Protein AF-A0A4Y2UIT9-F1 (afdb_monomer_lite)

pLDDT: mean 76.25, std 23.8, range [28.09, 96.19]

Radius of gyration: 38.87 Å; chains: 1; bounding box: 70×64×139 Å

Sequence (177 aa):
MQITGNHQMARIVRHNDESVREGYVRNGGKEVKLFTSALKAFQCNNRIVMAQRKHLDDFLRGRIIGRLECGRTQLEVSEELGIAQSVISRLWQRFQDDGNVSRCYSTGRPRVTTPNEDRYLAVTAKRNRRNTVSDLSRQLSSATGTTVSRQTVYRRLGHIGLYARRPVRCVPLTATH

Secondary structure (DSSP, 8-state):
----------------------------S---------SSSS-----------PPPPHHHHHHHHHHHHTT--HHHHHHHHT--HHHHHHHHHHHHHHS--SPPPP--SPPSS-HHHHHHHHHHHHH-TT--HHHHHHHHHHHH-----HHHHHHHHHHTT----PPP-PPPPPTT-

Organism: Araneus ventricosus (NCBI:txid182803)

InterPro domains:
  IPR001387 Cro/C1-type, helix-turn-helix domain [cd00093] (67-91)
  IPR002492 Transposase, Tc1-like [PF01498] (118-177)
  IPR009057 Homedomain-like superfamily [SSF46689] (50-161)
  IPR036388 Winged helix-like DNA-binding domain superfamily [G3DSA:1.10.10.10] (49-102)

Structure (mmCIF, N/CA/C/O backbone):
data_AF-A0A4Y2UIT9-F1
#
_entry.id   AF-A0A4Y2UIT9-F1
#
loop_
_atom_site.group_PDB
_atom_site.id
_atom_site.type_symbol
_atom_site.label_atom_id
_atom_site.label_alt_id
_atom_site.label_comp_id
_atom_site.label_asym_id
_atom_site.label_entity_id
_atom_site.label_seq_id
_atom_site.pdbx_PDB_ins_code
_atom_site.Cartn_x
_atom_site.Cartn_y
_atom_site.Cartn_z
_atom_site.occupancy
_atom_site.B_iso_or_equiv
_atom_site.auth_seq_id
_atom_site.auth_comp_id
_atom_site.auth_asym_id
_atom_site.auth_atom_id
_atom_site.pdbx_PDB_model_num
ATOM 1 N N . MET A 1 1 ? -47.165 9.089 78.932 1.00 39.38 1 MET A N 1
ATOM 2 C CA . MET A 1 1 ? -46.677 8.235 80.037 1.00 39.38 1 MET A CA 1
ATOM 3 C C . MET A 1 1 ? -45.948 7.035 79.458 1.00 39.38 1 MET A C 1
ATOM 5 O O . MET A 1 1 ? -46.257 6.616 78.353 1.00 39.38 1 MET A O 1
ATOM 9 N N . GLN A 1 2 ? -44.920 6.599 80.174 1.00 34.16 2 GLN A N 1
ATOM 10 C CA . GLN A 1 2 ? -43.838 5.704 79.774 1.00 34.16 2 GLN A CA 1
ATOM 11 C C . GLN A 1 2 ? -44.131 4.212 80.053 1.00 34.16 2 GLN A C 1
ATOM 13 O O . GLN A 1 2 ? -44.719 3.915 81.083 1.00 34.16 2 GLN A O 1
ATOM 18 N N . ILE A 1 3 ? -43.628 3.350 79.145 1.00 40.09 3 ILE A N 1
ATOM 19 C CA . ILE A 1 3 ? -42.856 2.084 79.320 1.00 40.09 3 ILE A CA 1
ATOM 20 C C . ILE A 1 3 ? -43.550 0.918 80.078 1.00 40.09 3 ILE A C 1
ATOM 22 O O . ILE A 1 3 ? -44.035 1.078 81.188 1.00 40.09 3 ILE A O 1
ATOM 26 N N . THR A 1 4 ? -43.667 -0.291 79.507 1.00 44.22 4 THR A N 1
ATOM 27 C CA . THR A 1 4 ? -42.693 -1.426 79.499 1.00 44.22 4 THR A CA 1
ATOM 28 C C . THR A 1 4 ? -43.221 -2.484 78.491 1.00 44.22 4 THR A C 1
ATOM 30 O O . THR A 1 4 ? -44.428 -2.676 78.420 1.00 44.22 4 THR A O 1
ATOM 33 N N . GLY A 1 5 ? -42.483 -3.097 77.546 1.00 37.88 5 GLY A N 1
ATOM 34 C CA . GLY A 1 5 ? -41.256 -3.914 77.647 1.00 37.88 5 GLY A CA 1
ATOM 35 C C . GLY A 1 5 ? -41.597 -5.280 78.279 1.00 37.88 5 GLY A C 1
ATOM 36 O O . GLY A 1 5 ? -42.016 -5.276 79.421 1.00 37.88 5 GLY A O 1
ATOM 37 N N . ASN A 1 6 ? -41.468 -6.479 77.688 1.00 37.91 6 ASN A N 1
ATOM 38 C CA . ASN A 1 6 ? -40.480 -6.983 76.735 1.00 37.91 6 ASN A CA 1
ATOM 39 C C . ASN A 1 6 ? -40.846 -8.381 76.163 1.00 37.91 6 ASN A C 1
ATOM 41 O O . ASN A 1 6 ? -41.292 -9.250 76.899 1.00 37.91 6 ASN A O 1
ATOM 45 N N . HIS A 1 7 ? -40.502 -8.562 74.879 1.00 32.41 7 HIS A N 1
ATOM 46 C CA . HIS A 1 7 ? -39.797 -9.689 74.233 1.00 32.41 7 HIS A CA 1
ATOM 47 C C . HIS A 1 7 ? -40.287 -11.148 74.344 1.00 32.41 7 HIS A C 1
ATOM 49 O O . HIS A 1 7 ? -40.256 -11.741 75.413 1.00 32.41 7 HIS A O 1
ATOM 55 N N . GLN A 1 8 ? -40.410 -11.798 73.175 1.00 36.47 8 GLN A N 1
ATOM 56 C CA . GLN A 1 8 ? -39.486 -12.875 72.780 1.00 36.47 8 GLN A CA 1
ATOM 57 C C . GLN A 1 8 ? -39.344 -12.978 71.245 1.00 36.47 8 GLN A C 1
ATOM 59 O O . GLN A 1 8 ? -40.287 -12.755 70.492 1.00 36.47 8 GLN A O 1
ATOM 64 N N . MET A 1 9 ? -38.110 -13.242 70.808 1.00 35.62 9 MET A N 1
ATOM 65 C CA . MET A 1 9 ? -37.605 -13.219 69.430 1.00 35.62 9 MET A CA 1
ATOM 66 C C . MET A 1 9 ? -37.735 -14.597 68.769 1.00 35.62 9 MET A C 1
ATOM 68 O O . MET A 1 9 ? -37.267 -15.579 69.342 1.00 35.62 9 MET A O 1
ATOM 72 N N . ALA A 1 10 ? -38.244 -14.666 67.535 1.00 35.00 10 ALA A N 1
ATOM 73 C CA . ALA A 1 10 ? -38.137 -15.857 66.689 1.00 35.00 10 ALA A CA 1
ATOM 74 C C . ALA A 1 10 ? -37.330 -15.544 65.417 1.00 35.00 10 ALA A C 1
ATOM 76 O O . ALA A 1 10 ? -37.716 -14.728 64.583 1.00 35.00 10 ALA A O 1
ATOM 77 N N . ARG A 1 11 ? -36.176 -16.206 65.310 1.00 39.62 11 ARG A N 1
ATOM 78 C CA . ARG A 1 11 ? -35.203 -16.190 64.213 1.00 39.62 11 ARG A CA 1
ATOM 79 C C . ARG A 1 11 ? -35.340 -17.510 63.455 1.00 39.62 11 ARG A C 1
ATOM 81 O O . ARG A 1 11 ? -35.087 -18.544 64.059 1.00 39.62 11 ARG A O 1
ATOM 88 N N . ILE A 1 12 ? -35.681 -17.492 62.166 1.00 38.00 12 ILE A N 1
ATOM 89 C CA . ILE A 1 12 ? -35.618 -18.666 61.266 1.00 38.00 12 ILE A CA 1
ATOM 90 C C . ILE A 1 12 ? -35.198 -18.126 59.886 1.00 38.00 12 ILE A C 1
ATOM 92 O O . ILE A 1 12 ? -35.952 -17.399 59.252 1.00 38.00 12 ILE A O 1
ATOM 96 N N . VAL A 1 13 ? -33.900 -18.082 59.564 1.00 39.91 13 VAL A N 1
ATOM 97 C CA . VAL A 1 13 ? -33.082 -19.137 58.920 1.00 39.91 13 VAL A CA 1
ATOM 98 C C . VAL A 1 13 ? -33.631 -19.540 57.547 1.00 39.91 13 VAL A C 1
ATOM 100 O O . VAL A 1 13 ? -34.709 -20.108 57.421 1.00 39.91 13 VAL A O 1
ATOM 103 N N . ARG A 1 14 ? -32.840 -19.227 56.512 1.00 38.28 14 ARG A N 1
ATOM 104 C CA . ARG A 1 14 ? -33.062 -19.647 55.129 1.00 38.28 14 ARG A CA 1
ATOM 105 C C . ARG A 1 14 ? -32.983 -21.168 55.038 1.00 38.28 14 ARG A C 1
ATOM 107 O O . ARG A 1 14 ? -31.938 -21.724 55.362 1.00 38.28 14 ARG A O 1
ATOM 114 N N . HIS A 1 15 ? -34.030 -21.784 54.509 1.00 34.78 15 HIS A N 1
ATOM 115 C CA . HIS A 1 15 ? -33.967 -23.129 53.954 1.00 34.78 15 HIS A CA 1
ATOM 116 C C . HIS A 1 15 ? -34.116 -23.031 52.434 1.00 34.78 15 HIS A C 1
ATOM 118 O O . HIS A 1 15 ? -35.169 -22.670 51.913 1.00 34.78 15 HIS A O 1
ATOM 124 N N . ASN A 1 16 ? -32.999 -23.267 51.742 1.00 38.91 16 ASN A N 1
ATOM 125 C CA . ASN A 1 16 ? -33.013 -23.881 50.420 1.00 38.91 16 ASN A CA 1
ATOM 126 C C . ASN A 1 16 ? -33.454 -25.323 50.639 1.00 38.91 16 ASN A C 1
ATOM 128 O O . ASN A 1 16 ? -32.809 -25.968 51.454 1.00 38.91 16 ASN A O 1
ATOM 132 N N . ASP A 1 17 ? -34.447 -25.817 49.906 1.00 33.34 17 ASP A N 1
ATOM 133 C CA . ASP A 1 17 ? -34.593 -27.256 49.704 1.00 33.34 17 ASP A CA 1
ATOM 134 C C . ASP A 1 17 ? -35.191 -27.556 48.328 1.00 33.34 17 ASP A C 1
ATOM 136 O O . ASP A 1 17 ? -36.058 -26.854 47.797 1.00 33.34 17 ASP A O 1
ATOM 140 N N . GLU A 1 18 ? -34.596 -28.580 47.734 1.00 40.44 18 GLU A N 1
ATOM 141 C CA . GLU A 1 18 ? -34.711 -29.043 46.366 1.00 40.44 18 GLU A C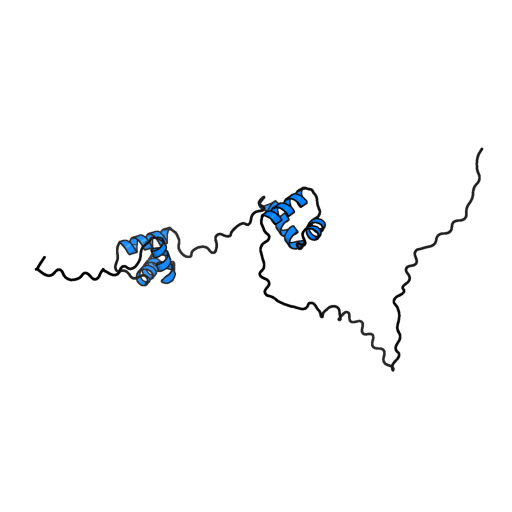A 1
ATOM 142 C C . GLU A 1 18 ? -36.081 -29.663 46.078 1.00 40.44 18 GLU A C 1
ATOM 144 O O . GLU A 1 18 ? -36.640 -30.408 46.876 1.00 40.44 18 GLU A O 1
ATOM 149 N N . SER A 1 19 ? -36.585 -29.457 44.863 1.00 35.44 19 SER A N 1
ATOM 150 C CA . SER A 1 19 ? -37.523 -30.403 44.248 1.00 35.44 19 SER A CA 1
ATOM 151 C C . SER A 1 19 ? -37.100 -30.683 42.808 1.00 35.44 19 SER A C 1
ATOM 153 O O . SER A 1 19 ? -37.797 -30.405 41.831 1.00 35.44 19 SER A O 1
ATOM 155 N N . VAL A 1 20 ? -35.899 -31.253 42.672 1.00 38.28 20 VAL A N 1
ATOM 156 C CA . VAL A 1 20 ? -35.544 -32.042 41.491 1.00 38.28 20 VAL A CA 1
ATOM 157 C C . VAL A 1 20 ? -36.356 -33.330 41.569 1.00 38.28 20 VAL A C 1
ATOM 159 O O . VAL A 1 20 ? -36.258 -34.104 42.513 1.00 38.28 20 VAL A O 1
ATOM 162 N N . ARG A 1 21 ? -37.216 -33.518 40.575 1.00 40.94 21 ARG A N 1
ATOM 163 C CA . ARG A 1 21 ? -38.091 -34.677 40.408 1.00 40.94 21 ARG A CA 1
ATOM 164 C C . ARG A 1 21 ? -37.234 -35.934 40.213 1.00 40.94 21 ARG A C 1
ATOM 166 O O . ARG A 1 21 ? -36.715 -36.165 39.124 1.00 40.94 21 ARG A O 1
ATOM 173 N N . GLU A 1 22 ? -37.070 -36.709 41.277 1.00 36.28 22 GLU A N 1
ATOM 174 C CA . GLU A 1 22 ? -36.295 -37.947 41.309 1.00 36.28 22 GLU A CA 1
ATOM 175 C C . GLU A 1 22 ? -37.158 -39.112 40.793 1.00 36.28 22 GLU A C 1
ATOM 177 O O . GLU A 1 22 ? -38.115 -39.543 41.433 1.00 36.28 22 GLU A O 1
ATOM 182 N N . GLY A 1 23 ? -36.872 -39.582 39.578 1.00 34.62 23 GLY A N 1
ATOM 183 C CA . GLY A 1 23 ? -37.463 -40.794 39.016 1.00 34.62 23 GLY A CA 1
ATOM 184 C C . GLY A 1 23 ? -36.494 -41.960 39.175 1.00 34.62 23 GLY A C 1
ATOM 185 O O . GLY A 1 23 ? -35.476 -42.005 38.488 1.00 34.62 23 GLY A O 1
ATOM 186 N N . TYR A 1 24 ? -36.805 -42.906 40.059 1.00 28.09 24 TYR A N 1
ATOM 187 C CA . TYR A 1 24 ? -36.046 -44.146 40.218 1.00 28.09 24 TYR A CA 1
ATOM 188 C C . TYR A 1 24 ? -36.545 -45.218 39.239 1.00 28.09 24 TYR A C 1
ATOM 190 O O . TYR A 1 24 ? -37.706 -45.618 39.297 1.00 28.09 24 TYR A O 1
ATOM 198 N N . VAL A 1 25 ? -35.651 -45.762 38.405 1.00 37.00 25 VAL A N 1
ATOM 199 C CA . VAL A 1 25 ? -35.835 -47.089 37.794 1.00 37.00 25 VAL A CA 1
ATOM 200 C C . VAL A 1 25 ? -34.694 -47.987 38.253 1.00 37.00 25 VAL A C 1
ATOM 202 O O . VAL A 1 25 ? -33.521 -47.754 37.969 1.00 37.00 25 VAL A O 1
ATOM 205 N N . ARG A 1 26 ? -35.071 -49.016 39.011 1.00 39.59 26 ARG A N 1
ATOM 206 C CA . ARG A 1 26 ? -34.207 -50.069 39.542 1.00 39.59 26 ARG A CA 1
ATOM 207 C C . AR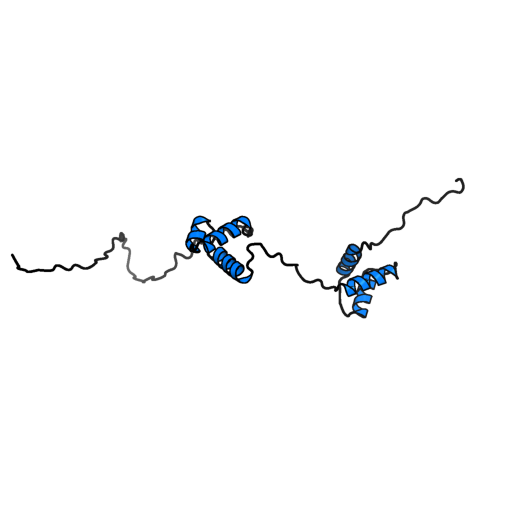G A 1 26 ? -33.913 -51.081 38.441 1.00 39.59 26 ARG A C 1
ATOM 209 O O . ARG A 1 26 ? -34.853 -51.648 37.902 1.00 39.59 26 ARG A O 1
ATOM 216 N N . ASN A 1 27 ? -32.638 -51.377 38.196 1.00 33.28 27 ASN A N 1
ATOM 217 C CA . ASN A 1 27 ? -32.216 -52.671 37.662 1.00 33.28 27 ASN A CA 1
ATOM 218 C C . ASN A 1 27 ? -30.799 -53.023 38.144 1.00 33.28 27 ASN A C 1
ATOM 220 O O . ASN A 1 27 ? -29.838 -52.330 37.838 1.00 33.28 27 ASN A O 1
ATOM 224 N N . GLY A 1 28 ? -30.715 -54.112 38.914 1.00 39.59 28 GLY A N 1
ATOM 225 C CA . GLY A 1 28 ? -29.595 -55.059 38.932 1.00 39.59 28 GLY A CA 1
ATOM 226 C C . GLY A 1 28 ? -28.174 -54.536 39.152 1.00 39.59 28 GLY A C 1
ATOM 227 O O . GLY A 1 28 ? -27.403 -54.445 38.207 1.00 39.59 28 GLY A O 1
ATOM 228 N N . GLY A 1 29 ? -27.815 -54.329 40.422 1.00 46.56 29 GLY A N 1
ATOM 229 C CA . GLY A 1 29 ? -26.500 -54.628 41.010 1.00 46.56 29 GLY A CA 1
ATOM 230 C C . GLY A 1 29 ? -25.240 -54.414 40.163 1.00 46.56 29 GLY A C 1
ATOM 231 O O . GLY A 1 29 ? -24.733 -55.365 39.572 1.00 46.56 29 GLY A O 1
ATOM 232 N N . LYS A 1 30 ? -24.694 -53.194 40.222 1.00 38.00 30 LYS A N 1
ATOM 233 C CA . LYS A 1 30 ? -23.260 -52.843 40.320 1.00 38.00 30 LYS A CA 1
ATOM 234 C C . LYS A 1 30 ? -23.170 -51.317 40.315 1.00 38.00 30 LYS A C 1
ATOM 236 O O . LYS A 1 30 ? -23.313 -50.680 39.277 1.00 38.00 30 LYS A O 1
ATOM 241 N N . GLU A 1 31 ? -22.984 -50.730 41.493 1.00 35.84 31 GLU A N 1
ATOM 242 C CA . GLU A 1 31 ? -22.698 -49.304 41.612 1.00 35.84 31 GLU A CA 1
ATOM 243 C C . GLU A 1 31 ? -21.347 -49.003 40.960 1.00 35.84 31 GLU A C 1
ATOM 245 O O . GLU A 1 31 ? -20.302 -49.453 41.426 1.00 35.84 31 GLU A O 1
ATOM 250 N N . VAL A 1 32 ? -21.359 -48.213 39.890 1.00 37.53 32 VAL A N 1
ATOM 251 C CA . VAL A 1 32 ? -20.173 -47.489 39.439 1.00 37.53 32 VAL A CA 1
ATOM 252 C C . VAL A 1 32 ? -20.584 -46.030 39.357 1.00 37.53 32 VAL A C 1
ATOM 254 O O . VAL A 1 32 ? -21.401 -45.647 38.522 1.00 37.53 32 VAL A O 1
ATOM 257 N N . LYS A 1 33 ? -20.064 -45.214 40.278 1.00 44.22 33 LYS A N 1
ATOM 258 C CA . LYS A 1 33 ? -20.260 -43.763 40.271 1.00 44.22 33 LYS A CA 1
ATOM 259 C C . LYS A 1 33 ? -19.623 -43.194 39.005 1.00 44.22 33 LYS A C 1
ATOM 261 O O . LYS A 1 33 ? -18.435 -42.889 38.998 1.00 44.22 33 LYS A O 1
ATOM 266 N N . LEU A 1 34 ? -20.398 -43.012 37.940 1.00 35.75 34 LEU A N 1
ATOM 267 C CA . LEU A 1 34 ? -19.987 -42.159 36.830 1.00 35.75 34 LEU A CA 1
ATOM 268 C C . LEU A 1 34 ? -20.295 -40.705 37.191 1.00 35.75 34 LEU A C 1
ATOM 270 O O . LEU A 1 34 ? -21.220 -40.082 36.683 1.00 35.75 34 LEU A O 1
ATOM 274 N N . PHE A 1 35 ? -19.456 -40.148 38.062 1.00 48.06 35 PHE A N 1
ATOM 275 C CA . PHE A 1 35 ? -19.137 -38.728 37.995 1.00 48.06 35 PHE A CA 1
ATOM 276 C C . PHE A 1 35 ? -18.390 -38.508 36.676 1.00 48.06 35 PHE A C 1
ATOM 278 O O . PHE A 1 35 ? -17.178 -38.666 36.617 1.00 48.06 35 PHE A O 1
ATOM 285 N N . THR A 1 36 ? -19.096 -38.196 35.590 1.00 40.78 36 THR A N 1
ATOM 286 C CA . THR A 1 36 ? -18.459 -37.624 34.395 1.00 40.78 36 THR A CA 1
ATOM 287 C C . THR A 1 36 ? -19.373 -36.593 33.743 1.00 40.78 36 THR A C 1
ATOM 289 O O . THR A 1 36 ? -20.386 -36.871 33.110 1.00 40.78 36 THR A O 1
ATOM 292 N N . SER A 1 37 ? -18.956 -35.351 33.929 1.00 46.56 37 SER A N 1
ATOM 293 C CA . SER A 1 37 ? -19.338 -34.096 33.295 1.00 46.56 37 SER A CA 1
ATOM 294 C C . SER A 1 37 ? -19.139 -34.094 31.768 1.00 46.56 37 SER A C 1
ATOM 296 O O . SER A 1 37 ? -18.445 -33.236 31.229 1.00 46.56 37 SER A O 1
ATOM 298 N N . ALA A 1 38 ? -19.734 -35.042 31.042 1.00 49.91 38 ALA A N 1
ATOM 299 C CA . ALA A 1 38 ? -19.401 -35.277 29.633 1.00 49.91 38 ALA A CA 1
ATOM 300 C C . ALA A 1 38 ? -20.595 -35.277 28.660 1.00 49.91 38 ALA A C 1
ATOM 302 O O . ALA A 1 38 ? -20.481 -35.817 27.568 1.00 49.91 38 ALA A O 1
ATOM 303 N N . LEU A 1 39 ? -21.720 -34.630 28.996 1.00 42.78 39 LEU A N 1
ATOM 304 C CA . LEU A 1 39 ? -22.849 -34.435 28.062 1.00 42.78 39 LEU A CA 1
ATOM 305 C C . LEU A 1 39 ? -23.337 -32.974 27.972 1.00 42.78 39 LEU A C 1
ATOM 307 O O . LEU A 1 39 ? -24.504 -32.697 27.723 1.00 42.78 39 LEU A O 1
ATOM 311 N N . LYS A 1 40 ? -22.416 -32.013 28.119 1.00 41.94 40 LYS A N 1
ATOM 312 C CA . LYS A 1 40 ? -22.545 -30.643 27.568 1.00 41.94 40 LYS A CA 1
ATOM 313 C C . LYS A 1 40 ? -21.459 -30.337 26.530 1.00 41.94 40 LYS A C 1
ATOM 315 O O . LYS A 1 40 ? -21.182 -29.185 26.221 1.00 41.94 40 LYS A O 1
ATOM 320 N N . ALA A 1 41 ? -20.844 -31.381 25.985 1.00 45.16 41 ALA A N 1
ATOM 321 C CA . ALA A 1 41 ? -19.807 -31.285 24.969 1.00 45.16 41 ALA A CA 1
ATOM 322 C C . ALA A 1 41 ? -20.201 -32.074 23.716 1.00 45.16 41 ALA A C 1
ATOM 324 O O . ALA A 1 41 ? -19.387 -32.806 23.181 1.00 45.16 41 ALA A O 1
ATOM 325 N N . PHE A 1 42 ? -21.457 -31.987 23.264 1.00 42.41 42 PHE A N 1
ATOM 326 C CA . PHE A 1 42 ? -21.832 -32.597 21.984 1.00 42.41 42 PHE A CA 1
ATOM 327 C C . PHE A 1 42 ? -23.086 -31.975 21.361 1.00 42.41 42 PHE A C 1
ATOM 329 O O . PHE A 1 42 ? -24.021 -32.676 21.005 1.00 42.41 42 PHE A O 1
ATOM 336 N N . GLN A 1 43 ? -23.124 -30.642 21.249 1.00 41.69 43 GLN A N 1
ATOM 337 C CA . GLN A 1 43 ? -23.893 -29.974 20.186 1.00 41.69 43 GLN A CA 1
ATOM 338 C C . GLN A 1 43 ? -23.515 -28.495 20.006 1.00 41.69 43 GLN A C 1
ATOM 340 O O . GLN A 1 43 ? -24.352 -27.635 19.751 1.00 41.69 43 GLN A O 1
ATOM 345 N N . CYS A 1 44 ? -22.218 -28.178 20.021 1.00 39.31 44 CYS A N 1
ATOM 346 C CA . CYS A 1 44 ? -21.746 -27.146 19.103 1.00 39.31 44 CYS A CA 1
ATOM 347 C C . CYS A 1 44 ? -21.794 -27.771 17.705 1.00 39.31 44 CYS A C 1
ATOM 349 O O . CYS A 1 44 ? -20.807 -28.303 17.203 1.00 39.31 44 CYS A O 1
ATOM 351 N N . ASN A 1 45 ? -22.989 -27.788 17.105 1.00 43.41 45 ASN A N 1
ATOM 352 C CA . ASN A 1 45 ? -23.147 -28.134 15.702 1.00 43.41 45 ASN A CA 1
ATOM 353 C C . ASN A 1 45 ? -22.336 -27.116 14.902 1.00 43.41 45 ASN A C 1
ATOM 355 O O . ASN A 1 45 ? -22.800 -26.021 14.583 1.00 43.41 45 ASN A O 1
ATOM 359 N N . ASN A 1 46 ? -21.096 -27.511 14.625 1.00 48.28 46 ASN A N 1
ATOM 360 C CA . ASN A 1 46 ? -20.182 -26.975 13.639 1.00 48.28 46 ASN A CA 1
ATOM 361 C C . ASN A 1 46 ? -20.848 -27.070 12.268 1.00 48.28 46 ASN A C 1
ATOM 363 O O . ASN A 1 46 ? -20.455 -27.846 11.403 1.00 48.28 46 ASN A O 1
ATOM 367 N N . ARG A 1 47 ? -21.851 -26.232 12.032 1.00 39.62 47 ARG A N 1
ATOM 368 C CA . ARG A 1 47 ? -22.161 -25.787 10.689 1.00 39.62 47 ARG A CA 1
ATOM 369 C C . ARG A 1 47 ? -21.161 -24.673 10.422 1.00 39.62 47 ARG A C 1
ATOM 371 O O . ARG A 1 47 ? -21.481 -23.494 10.551 1.00 39.62 47 ARG A O 1
ATOM 378 N N . ILE A 1 48 ? -19.929 -25.055 10.079 1.00 48.50 48 ILE A N 1
ATOM 379 C CA . ILE A 1 48 ? -18.976 -24.159 9.418 1.00 48.50 48 ILE A CA 1
ATOM 380 C C . ILE A 1 48 ? -19.559 -23.885 8.026 1.00 48.50 48 ILE A C 1
ATOM 382 O O . ILE A 1 48 ? -19.055 -24.322 6.999 1.00 48.50 48 ILE A O 1
ATOM 386 N N . VAL A 1 49 ? -20.684 -23.170 7.978 1.00 48.50 49 VAL A N 1
ATOM 387 C CA . VAL A 1 49 ? -20.931 -22.293 6.851 1.00 48.50 49 VAL A CA 1
ATOM 388 C C . VAL A 1 49 ? -19.743 -21.352 6.918 1.00 48.50 49 VAL A C 1
ATOM 390 O O . VAL A 1 49 ? -19.505 -20.751 7.967 1.00 48.50 49 VAL A O 1
ATOM 393 N N . MET A 1 50 ? -18.958 -21.271 5.850 1.00 48.34 50 MET A N 1
ATOM 394 C CA . MET A 1 50 ? -17.987 -20.198 5.656 1.00 48.34 50 MET A CA 1
ATOM 395 C C . MET A 1 50 ? -18.771 -18.877 5.595 1.00 48.34 50 MET A C 1
ATOM 397 O O . MET A 1 50 ? -18.966 -18.292 4.534 1.00 48.34 50 MET A O 1
ATOM 401 N N . ALA A 1 51 ? -19.323 -18.446 6.730 1.00 60.50 51 ALA A N 1
ATOM 402 C CA . ALA A 1 51 ? -19.995 -17.183 6.886 1.00 60.50 51 ALA A CA 1
ATOM 403 C C . ALA A 1 51 ? -18.896 -16.150 6.708 1.00 60.50 51 ALA A C 1
ATOM 405 O O . ALA A 1 51 ? -17.954 -16.079 7.504 1.00 60.50 51 ALA A O 1
ATOM 406 N N . GLN A 1 52 ? -18.965 -15.411 5.604 1.00 67.12 52 GLN A N 1
ATOM 407 C CA . GLN A 1 52 ? -18.013 -14.347 5.357 1.00 67.12 52 GLN A CA 1
ATOM 408 C C . GLN A 1 52 ? -17.998 -13.426 6.575 1.00 67.12 52 GLN A C 1
ATOM 410 O O . GLN A 1 52 ? -19.032 -12.887 6.974 1.00 67.12 52 GLN A O 1
ATOM 415 N N . ARG A 1 53 ? -16.818 -13.266 7.179 1.00 75.00 53 ARG A N 1
ATOM 416 C CA . ARG A 1 53 ? -16.616 -12.285 8.240 1.00 75.00 53 ARG A CA 1
ATOM 417 C C . ARG A 1 53 ? -16.806 -10.910 7.619 1.00 75.00 53 ARG A C 1
ATOM 419 O O . ARG A 1 53 ? -15.970 -10.458 6.840 1.00 75.00 53 ARG A O 1
ATOM 426 N N . LYS A 1 54 ? -17.928 -10.271 7.934 1.00 82.12 54 LYS A N 1
ATOM 427 C CA . LYS A 1 54 ? -18.214 -8.905 7.504 1.00 82.12 54 LYS A CA 1
ATOM 428 C C . LYS A 1 54 ? -17.627 -7.936 8.518 1.00 82.12 54 LYS A C 1
ATOM 430 O O . LYS A 1 54 ? -17.682 -8.172 9.724 1.00 82.12 54 LYS A O 1
ATOM 435 N N . HIS A 1 55 ? -17.036 -6.859 8.017 1.00 86.94 55 HIS A N 1
ATOM 436 C CA . HIS A 1 55 ? -16.611 -5.768 8.878 1.00 86.94 55 HIS A CA 1
ATOM 437 C C . HIS A 1 55 ? -17.832 -5.030 9.415 1.00 86.94 55 HIS A C 1
ATOM 439 O O . HIS A 1 55 ? -18.833 -4.890 8.715 1.00 86.94 55 HIS A O 1
ATOM 445 N N . LEU A 1 56 ? -17.718 -4.547 10.651 1.00 88.56 56 LEU A N 1
ATOM 446 C CA . LEU A 1 56 ? -18.712 -3.653 11.219 1.00 88.56 56 LEU A CA 1
ATOM 447 C C . LEU A 1 56 ? -18.732 -2.355 10.410 1.00 88.56 56 LEU A C 1
ATOM 449 O O . LEU A 1 56 ? -17.657 -1.799 10.152 1.00 88.56 56 LEU A O 1
ATOM 453 N N . ASP A 1 57 ? -19.929 -1.923 10.033 1.00 90.00 57 ASP A N 1
ATOM 454 C CA . ASP A 1 57 ? -20.161 -0.688 9.294 1.00 90.00 57 ASP A CA 1
ATOM 455 C C . ASP A 1 57 ? -19.738 0.543 10.108 1.00 90.00 57 ASP A C 1
ATOM 457 O O . ASP A 1 57 ? -19.841 0.542 11.339 1.00 90.00 57 ASP A O 1
ATOM 461 N N . ASP A 1 58 ? -19.247 1.584 9.436 1.00 90.62 58 ASP A N 1
ATOM 462 C CA . ASP A 1 58 ? -18.702 2.763 10.116 1.00 90.62 58 ASP A CA 1
ATOM 463 C C . ASP A 1 58 ? -19.803 3.559 10.846 1.00 90.62 58 ASP A C 1
ATOM 465 O O . ASP A 1 58 ? -19.553 4.072 11.939 1.00 90.62 58 ASP A O 1
ATOM 469 N N . PHE A 1 59 ? -21.049 3.563 10.346 1.00 91.62 59 PHE A N 1
ATOM 470 C CA . PHE A 1 59 ? -22.183 4.152 11.072 1.00 91.62 59 PHE A CA 1
ATOM 471 C C . PHE A 1 59 ? -22.456 3.404 12.381 1.00 91.62 59 PHE A C 1
ATOM 473 O O . PHE A 1 59 ? -22.615 4.007 13.444 1.00 91.62 59 PHE A O 1
ATOM 480 N N . LEU A 1 60 ? -22.459 2.070 12.327 1.00 93.00 60 LEU A N 1
ATOM 481 C CA . LEU A 1 60 ? -22.694 1.234 13.501 1.00 93.00 60 LEU A CA 1
ATOM 482 C C . LEU A 1 60 ? -21.560 1.364 14.527 1.00 93.00 60 LEU A C 1
ATOM 484 O O . LEU A 1 60 ? -21.827 1.381 15.726 1.00 93.00 60 LEU A O 1
ATOM 488 N N . ARG A 1 61 ? -20.312 1.540 14.077 1.00 93.94 61 ARG A N 1
ATOM 489 C CA . ARG A 1 61 ? -19.187 1.881 14.962 1.00 93.94 61 ARG A CA 1
ATOM 490 C C . ARG A 1 61 ? -19.392 3.217 15.661 1.00 93.94 61 ARG A C 1
ATOM 492 O O . ARG A 1 61 ? -19.243 3.266 16.877 1.00 93.94 61 ARG A O 1
ATOM 499 N N . GLY A 1 62 ? -19.780 4.263 14.930 1.00 94.38 62 GLY A N 1
ATOM 500 C CA . GLY A 1 62 ? -20.072 5.575 15.519 1.00 94.38 62 GLY A CA 1
ATOM 501 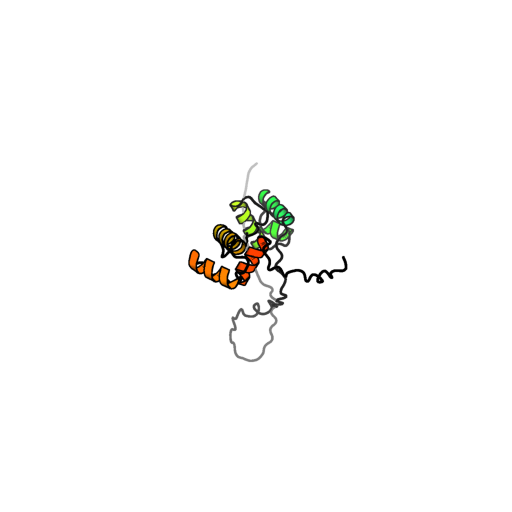C C . GLY A 1 62 ? -21.175 5.493 16.571 1.00 94.38 62 GLY A C 1
ATOM 502 O O . GLY A 1 62 ? -21.044 6.038 17.663 1.00 94.38 62 GLY A O 1
ATOM 503 N N . ARG A 1 63 ? -22.219 4.704 16.298 1.00 95.31 63 ARG A N 1
ATOM 504 C CA . ARG A 1 63 ? -23.324 4.467 17.235 1.00 95.31 63 ARG A CA 1
ATOM 505 C C . ARG A 1 63 ? -22.902 3.712 18.505 1.00 95.31 63 ARG A C 1
ATOM 507 O O . ARG A 1 63 ? -23.523 3.894 19.549 1.00 95.31 63 ARG A O 1
ATOM 514 N N . ILE A 1 64 ? -21.897 2.838 18.421 1.00 95.69 64 ILE A N 1
ATOM 515 C CA . ILE A 1 64 ? -21.316 2.149 19.587 1.00 95.69 64 ILE A CA 1
ATOM 516 C C . ILE A 1 64 ? -20.488 3.132 20.407 1.00 95.69 64 ILE A C 1
ATOM 518 O O . ILE A 1 64 ? -20.707 3.234 21.609 1.00 95.69 64 ILE A O 1
ATOM 522 N N . ILE A 1 65 ? -19.581 3.865 19.757 1.00 95.75 65 ILE A N 1
ATOM 523 C CA . ILE A 1 65 ? -18.702 4.830 20.425 1.00 95.75 65 ILE A CA 1
ATOM 524 C C . ILE A 1 65 ? -19.524 5.896 21.147 1.00 95.75 65 ILE A C 1
ATOM 526 O O . ILE A 1 65 ? -19.347 6.058 22.348 1.00 95.75 65 ILE A O 1
ATOM 530 N N . GLY A 1 66 ? -20.517 6.498 20.485 1.00 95.31 66 GLY A N 1
ATOM 531 C CA . GLY A 1 66 ? -21.370 7.505 21.121 1.00 95.31 66 GLY A CA 1
ATOM 532 C C . GLY A 1 66 ? -22.107 6.985 22.363 1.00 95.31 66 GLY A C 1
ATOM 533 O O . GLY A 1 66 ? -22.251 7.706 23.342 1.00 95.31 66 GLY A O 1
ATOM 534 N N . ARG A 1 67 ? -22.525 5.708 22.390 1.00 95.62 67 ARG A N 1
ATOM 535 C CA . ARG A 1 67 ? -23.132 5.115 23.597 1.00 95.62 67 ARG A CA 1
ATOM 536 C C . ARG A 1 67 ? -22.130 4.909 24.728 1.00 95.62 67 ARG A C 1
ATOM 538 O O . ARG A 1 67 ? -22.490 5.114 25.885 1.00 95.62 67 ARG A O 1
ATOM 545 N N . LEU A 1 68 ? -20.913 4.481 24.400 1.00 95.38 68 LEU A N 1
ATOM 546 C CA . LEU A 1 68 ? -19.847 4.287 25.383 1.00 95.38 68 LEU A CA 1
ATOM 547 C C . LEU A 1 68 ? -19.390 5.627 25.973 1.00 95.38 68 LEU A C 1
ATOM 549 O O . LEU A 1 68 ? -19.203 5.719 27.182 1.00 95.38 68 LEU A O 1
ATOM 553 N N . GLU A 1 69 ? -19.307 6.679 25.157 1.00 95.12 69 GLU A N 1
ATOM 554 C CA . GLU A 1 69 ? -19.020 8.045 25.617 1.00 95.12 69 GLU A CA 1
ATOM 555 C C . GLU A 1 69 ? -20.122 8.593 26.536 1.00 95.12 69 GLU A C 1
ATOM 557 O O . GLU A 1 69 ? -19.827 9.289 27.504 1.00 95.12 69 GLU A O 1
ATOM 562 N N . CYS A 1 70 ? -21.388 8.215 26.317 1.00 94.88 70 CYS A N 1
ATOM 563 C CA . CYS A 1 70 ? -22.490 8.513 27.240 1.00 94.88 70 CYS A CA 1
ATOM 564 C C . CYS A 1 70 ? -22.470 7.683 28.544 1.00 94.88 70 CYS A C 1
ATOM 566 O O . CYS A 1 70 ? -23.426 7.751 29.316 1.00 94.88 70 CYS A O 1
ATOM 568 N N . GLY A 1 71 ? -21.431 6.877 28.794 1.00 93.25 71 GLY A N 1
ATOM 569 C CA . GLY A 1 71 ? -21.262 6.112 30.033 1.00 93.2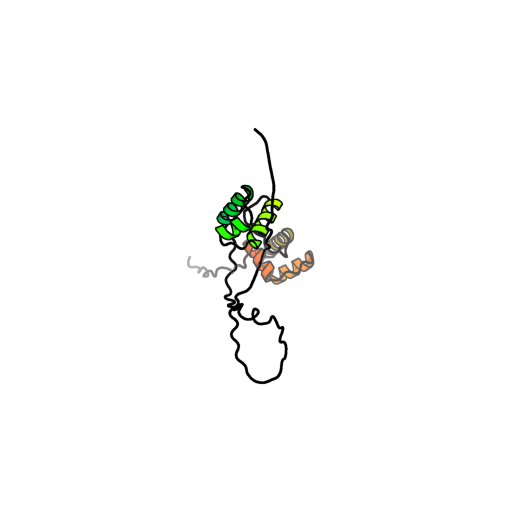5 71 GLY A CA 1
ATOM 570 C C . GLY A 1 71 ? -22.027 4.787 30.092 1.00 93.25 71 GLY A C 1
ATOM 571 O O . GLY A 1 71 ? -22.127 4.195 31.166 1.00 93.25 71 GLY A O 1
ATOM 572 N N . ARG A 1 72 ? -22.568 4.294 28.968 1.00 95.25 72 ARG A N 1
ATOM 573 C CA . ARG A 1 72 ? -23.180 2.954 28.910 1.00 95.25 72 ARG A CA 1
ATOM 574 C C . ARG A 1 72 ? -22.120 1.866 29.025 1.00 95.25 72 ARG A C 1
ATOM 576 O O . ARG A 1 72 ? -21.004 2.001 28.522 1.00 95.25 72 ARG A O 1
ATOM 583 N N . THR A 1 73 ? -22.486 0.742 29.630 1.00 95.56 73 THR A N 1
ATOM 584 C CA . THR A 1 73 ? -21.589 -0.411 29.729 1.00 95.56 73 THR A CA 1
ATOM 585 C C . THR A 1 73 ? -21.493 -1.154 28.394 1.00 95.56 73 THR A C 1
ATOM 587 O O . THR A 1 73 ? -22.427 -1.182 27.593 1.00 95.56 73 THR A O 1
ATOM 590 N N . GLN A 1 74 ? -20.361 -1.821 28.146 1.00 95.12 74 GLN A N 1
ATOM 591 C CA . GLN A 1 74 ? -20.172 -2.604 26.916 1.00 95.12 74 GLN A CA 1
ATOM 592 C C . GLN A 1 74 ? -21.179 -3.756 26.783 1.00 95.12 74 GLN A C 1
ATOM 594 O O . GLN A 1 74 ? -21.501 -4.144 25.662 1.00 95.12 74 GLN A O 1
ATOM 599 N N . LEU A 1 75 ? -21.653 -4.302 27.908 1.00 95.56 75 LEU A N 1
ATOM 600 C CA . LEU A 1 75 ? -22.645 -5.375 27.930 1.00 95.56 75 LEU A CA 1
ATOM 601 C C . LEU A 1 75 ? -24.016 -4.866 27.472 1.00 95.56 75 LEU A C 1
ATOM 603 O O . LEU A 1 75 ? -24.596 -5.453 26.566 1.00 95.56 75 LEU A O 1
ATOM 607 N N . GLU A 1 76 ? -24.477 -3.728 27.994 1.00 94.56 76 GLU A N 1
ATOM 608 C CA . GLU A 1 76 ? -25.740 -3.114 27.555 1.00 94.56 76 GLU A CA 1
ATOM 609 C C . GLU A 1 76 ? -25.718 -2.799 26.051 1.00 94.56 76 GLU A C 1
ATOM 611 O O . GLU A 1 76 ? -26.663 -3.104 25.327 1.00 94.56 76 GLU A O 1
ATOM 616 N N . VAL A 1 77 ? -24.608 -2.242 25.548 1.00 96.06 77 VAL A N 1
ATOM 617 C CA . VAL A 1 77 ? -24.457 -1.939 24.113 1.00 96.06 77 VAL A CA 1
ATOM 618 C C . VAL A 1 77 ? -24.399 -3.220 23.268 1.00 96.06 77 VAL A C 1
ATOM 620 O O . VAL A 1 77 ? -24.900 -3.242 22.143 1.00 96.06 77 VAL A O 1
ATOM 623 N N . SER A 1 78 ? -23.803 -4.290 23.803 1.00 95.44 78 SER A N 1
ATOM 624 C CA . SER A 1 78 ? -23.747 -5.616 23.176 1.00 95.44 78 SER A CA 1
ATOM 625 C C . SER A 1 78 ? -25.140 -6.215 23.008 1.00 95.44 78 SER A C 1
ATOM 627 O O . SER A 1 78 ? -25.452 -6.722 21.931 1.00 95.44 78 SER A O 1
ATOM 629 N N . GLU A 1 79 ? -25.960 -6.160 24.056 1.00 94.50 79 GLU A N 1
ATOM 630 C CA . GLU A 1 79 ? -27.324 -6.691 24.066 1.00 94.50 79 GLU A CA 1
ATOM 631 C C . GLU A 1 79 ? -28.252 -5.870 23.166 1.00 94.50 79 GLU A C 1
ATOM 633 O O . GLU A 1 79 ? -28.984 -6.443 22.363 1.00 94.50 79 GLU A O 1
ATOM 638 N N . GLU A 1 80 ? -28.163 -4.536 23.214 1.00 94.12 80 GLU A N 1
ATOM 639 C CA . GLU A 1 80 ? -29.007 -3.643 22.411 1.00 94.12 80 GLU A CA 1
ATOM 640 C C . GLU A 1 80 ? -28.741 -3.778 20.903 1.00 94.12 80 GLU A C 1
ATOM 642 O O . GLU A 1 80 ? -29.667 -3.755 20.092 1.00 94.12 80 GLU A O 1
ATOM 647 N N . LEU A 1 81 ? -27.470 -3.894 20.506 1.00 91.31 81 LEU A N 1
ATOM 648 C CA . LEU A 1 81 ? -27.076 -3.929 19.094 1.00 91.31 81 LEU A CA 1
ATOM 649 C C . LEU A 1 81 ? -26.888 -5.348 18.542 1.00 91.31 81 LEU A C 1
ATOM 651 O O . LEU A 1 81 ? -26.647 -5.499 17.344 1.00 91.31 81 LEU A O 1
ATOM 655 N N . GLY A 1 82 ? -26.967 -6.384 19.384 1.00 92.25 82 GLY A N 1
ATOM 656 C CA . GLY A 1 82 ? -26.734 -7.776 18.983 1.00 92.25 82 GLY A CA 1
ATOM 657 C C . GLY A 1 82 ? -25.304 -8.046 18.497 1.00 92.25 82 GLY A C 1
ATOM 658 O O . GLY A 1 82 ? -25.069 -8.956 17.701 1.00 92.25 82 GLY A O 1
ATOM 659 N N . ILE A 1 83 ? -24.335 -7.238 18.932 1.00 92.12 83 ILE A N 1
ATOM 660 C CA . ILE A 1 83 ? -22.924 -7.345 18.544 1.00 92.12 83 ILE A CA 1
ATOM 661 C C . ILE A 1 83 ? -22.170 -7.973 19.699 1.00 92.12 83 ILE A C 1
ATOM 663 O O . ILE A 1 83 ? -22.322 -7.537 20.828 1.00 92.12 83 ILE A O 1
ATOM 667 N N . ALA A 1 84 ? -21.299 -8.944 19.429 1.00 93.69 84 ALA A N 1
ATOM 668 C CA . ALA A 1 84 ? -20.494 -9.553 20.480 1.00 93.69 84 ALA A CA 1
ATOM 669 C C . ALA A 1 84 ? -19.666 -8.504 21.251 1.00 93.69 84 ALA A C 1
ATOM 671 O O . ALA A 1 84 ? -18.899 -7.753 20.643 1.00 93.69 84 ALA A O 1
ATOM 672 N N . GLN A 1 85 ? -19.730 -8.534 22.587 1.00 95.62 85 GLN A N 1
ATOM 673 C CA . GLN A 1 85 ? -18.970 -7.651 23.484 1.00 95.62 85 GLN A CA 1
ATOM 674 C C . GLN A 1 85 ? -17.477 -7.558 23.117 1.00 95.62 85 GLN A C 1
ATOM 676 O O . GLN A 1 85 ? -16.885 -6.485 23.165 1.00 95.62 85 GLN A O 1
ATOM 681 N N . SER A 1 86 ? -16.860 -8.658 22.664 1.00 95.31 86 SER A N 1
ATOM 682 C CA . SER A 1 86 ? -15.448 -8.654 22.251 1.00 95.31 86 SER A CA 1
ATOM 683 C C . SER A 1 86 ? -15.151 -7.740 21.049 1.00 95.31 86 SER A C 1
ATOM 685 O O . SER A 1 86 ? -14.025 -7.271 20.892 1.00 95.31 86 SER A O 1
ATOM 687 N N . VAL A 1 87 ? -16.122 -7.491 20.167 1.00 93.88 87 VAL A N 1
ATOM 688 C CA . VAL A 1 87 ? -15.985 -6.538 19.052 1.00 93.88 87 VAL A CA 1
ATOM 689 C C . VAL A 1 87 ? -16.039 -5.109 19.584 1.00 93.88 87 VAL A C 1
ATOM 691 O O . VAL A 1 87 ? -15.215 -4.290 19.187 1.00 93.88 87 VAL A O 1
ATOM 694 N N . ILE A 1 88 ? -16.952 -4.842 20.520 1.00 95.31 88 ILE A N 1
ATOM 695 C CA . ILE A 1 88 ? -17.114 -3.542 21.182 1.00 95.31 88 ILE A CA 1
ATOM 696 C C . ILE A 1 88 ? -15.856 -3.188 21.978 1.00 95.31 88 ILE A C 1
ATOM 698 O O . ILE A 1 88 ? -15.320 -2.101 21.809 1.00 95.31 88 ILE A O 1
ATOM 702 N N . SER A 1 89 ? -15.332 -4.125 22.770 1.00 96.12 89 SER A N 1
ATOM 703 C CA . SER A 1 89 ? -14.102 -3.942 23.549 1.00 96.12 89 SER A CA 1
ATOM 704 C C . SER A 1 89 ? -12.903 -3.583 22.661 1.00 96.12 89 SER A C 1
ATOM 706 O O . SER A 1 89 ? -12.213 -2.603 22.930 1.00 96.12 89 SER A O 1
ATOM 708 N N . ARG A 1 90 ? -12.689 -4.313 21.554 1.00 94.88 90 ARG A N 1
ATOM 709 C CA . ARG A 1 90 ? -11.601 -4.014 20.602 1.00 94.88 90 ARG A CA 1
ATOM 710 C C . ARG A 1 90 ? -11.788 -2.671 19.901 1.00 94.88 90 ARG A C 1
ATOM 712 O O . ARG A 1 90 ? -10.807 -1.977 19.654 1.00 94.88 90 ARG A O 1
ATOM 719 N N . LEU A 1 91 ? -13.027 -2.327 19.547 1.00 94.75 91 LEU A N 1
ATOM 720 C CA . LEU A 1 91 ? -13.345 -1.044 18.924 1.00 94.75 91 LEU A CA 1
ATOM 721 C C . LEU A 1 91 ? -13.094 0.115 19.893 1.00 94.75 91 LEU A C 1
ATOM 723 O O . LEU A 1 91 ? -12.480 1.095 19.492 1.00 94.75 91 LEU A O 1
ATOM 727 N N . TRP A 1 92 ? -13.528 -0.021 21.147 1.00 95.19 92 TRP A N 1
ATOM 728 C CA . TRP A 1 92 ? -13.317 0.974 22.193 1.00 95.19 92 TRP A CA 1
ATOM 729 C C . TRP A 1 92 ? -11.833 1.199 22.457 1.00 95.19 92 TRP A C 1
ATOM 731 O O . TRP A 1 92 ? -11.381 2.333 22.391 1.00 95.19 92 TRP A O 1
ATOM 741 N N . GLN A 1 93 ? -11.060 0.126 22.653 1.00 94.69 93 GLN A N 1
ATOM 742 C CA . GLN A 1 93 ? -9.614 0.235 22.850 1.00 94.69 93 GLN A CA 1
ATOM 743 C C . GLN A 1 93 ? -8.953 0.995 21.696 1.00 94.69 93 GLN A C 1
ATOM 745 O O . GLN A 1 93 ? -8.250 1.972 21.917 1.00 94.69 93 GLN A O 1
ATOM 750 N N . ARG A 1 94 ? -9.265 0.610 20.455 1.00 93.25 94 ARG A N 1
ATOM 751 C CA . ARG A 1 94 ? -8.713 1.278 19.278 1.00 93.25 94 ARG A CA 1
ATOM 752 C C . ARG A 1 94 ? -9.134 2.744 19.171 1.00 93.25 94 ARG A C 1
ATOM 754 O O . ARG A 1 94 ? -8.349 3.557 18.704 1.00 93.25 94 ARG A O 1
ATOM 761 N N . PHE A 1 95 ? -10.356 3.084 19.569 1.00 93.81 95 PHE A N 1
ATOM 762 C CA . PHE A 1 95 ? -10.807 4.473 19.592 1.00 93.81 95 PHE A CA 1
ATOM 763 C C . PHE A 1 95 ? -10.043 5.298 20.632 1.00 93.81 95 PHE A C 1
ATOM 765 O O . PHE A 1 95 ? -9.657 6.420 20.329 1.00 93.81 95 PHE A O 1
ATOM 772 N N . GLN A 1 96 ? -9.748 4.730 21.804 1.00 93.25 96 GLN A N 1
ATOM 773 C CA . GLN A 1 96 ? -8.911 5.394 22.805 1.00 93.25 96 GLN A CA 1
ATOM 774 C C . GLN A 1 96 ? -7.465 5.585 22.324 1.00 93.25 96 GLN A C 1
ATOM 776 O O . GLN A 1 96 ? -6.852 6.597 22.650 1.00 93.25 96 GLN A O 1
ATOM 781 N N . ASP A 1 97 ? -6.938 4.639 21.541 1.00 93.06 97 ASP A N 1
ATOM 782 C CA . ASP A 1 97 ? -5.569 4.696 21.019 1.00 93.06 97 ASP A CA 1
ATOM 783 C C . ASP A 1 97 ? -5.436 5.673 19.826 1.00 93.06 97 ASP A C 1
ATOM 785 O O . ASP A 1 97 ? -4.536 6.512 19.802 1.00 93.06 97 ASP A O 1
ATOM 789 N N . ASP A 1 98 ? -6.330 5.571 18.832 1.00 89.56 98 ASP A N 1
ATOM 790 C CA . ASP A 1 98 ? -6.239 6.285 17.546 1.00 89.56 98 ASP A CA 1
ATOM 791 C C . ASP A 1 98 ? -7.102 7.566 17.487 1.00 89.56 98 ASP A C 1
ATOM 793 O O . ASP A 1 98 ? -6.926 8.390 16.588 1.00 89.56 98 ASP A O 1
ATOM 797 N N . GLY A 1 99 ? -8.121 7.699 18.345 1.00 89.19 99 GLY A N 1
ATOM 798 C CA . GLY A 1 99 ? -9.162 8.737 18.253 1.00 89.19 99 GLY A CA 1
ATOM 799 C C . GLY A 1 99 ? -10.080 8.615 17.027 1.00 89.19 99 GLY A C 1
ATOM 800 O O . GLY A 1 99 ? -10.899 9.494 16.764 1.00 89.19 99 GLY A O 1
ATOM 801 N N . ASN A 1 100 ? -9.947 7.542 16.239 1.00 88.44 100 ASN A N 1
ATOM 802 C CA . ASN A 1 100 ? -10.655 7.369 14.974 1.00 88.44 100 ASN A CA 1
ATOM 803 C C . ASN A 1 100 ? -11.590 6.156 15.004 1.00 88.44 100 ASN A C 1
ATOM 805 O O . ASN A 1 100 ? -11.187 5.024 15.271 1.00 88.44 100 ASN A O 1
ATOM 809 N N . VAL A 1 101 ? -12.848 6.390 14.638 1.00 89.00 101 VAL A N 1
ATOM 810 C CA . VAL A 1 101 ? -13.890 5.357 14.509 1.00 89.00 101 VAL A CA 1
ATOM 811 C C . VAL A 1 101 ? -13.782 4.613 13.170 1.00 89.00 101 VAL A C 1
ATOM 813 O O . VAL A 1 101 ? -14.152 3.435 13.041 1.00 89.00 101 VAL A O 1
ATOM 816 N N . SER A 1 102 ? -13.245 5.301 12.163 1.00 86.88 102 SER A N 1
ATOM 817 C CA . SER A 1 102 ? -13.176 4.815 10.793 1.00 86.88 102 SER A CA 1
ATOM 818 C C . SER A 1 102 ? -12.192 3.660 10.650 1.00 86.88 102 SER A C 1
ATOM 820 O O . SER A 1 102 ? -11.232 3.457 11.410 1.00 86.88 102 SER A O 1
ATOM 822 N N . ARG A 1 103 ? -12.415 2.858 9.614 1.00 83.75 103 ARG A N 1
ATOM 823 C CA . ARG A 1 103 ? -11.474 1.798 9.269 1.00 83.75 103 ARG A CA 1
ATOM 824 C C . ARG A 1 103 ? -10.165 2.392 8.737 1.00 83.75 103 ARG A C 1
ATOM 826 O O . ARG A 1 103 ? -10.171 3.102 7.739 1.00 83.75 103 ARG A O 1
ATOM 833 N N . CYS A 1 104 ? -9.033 1.991 9.315 1.00 81.81 104 CYS A N 1
ATOM 834 C CA . CYS A 1 104 ? -7.739 2.192 8.674 1.00 81.81 104 CYS A CA 1
ATOM 835 C C . CYS A 1 104 ? -7.568 1.147 7.567 1.00 81.81 104 CYS A C 1
ATOM 837 O O . CYS A 1 104 ? -7.607 -0.063 7.818 1.00 81.81 104 CYS A O 1
ATOM 839 N N . TYR A 1 105 ? -7.395 1.612 6.333 1.00 81.38 105 TYR A N 1
ATOM 840 C CA . TYR A 1 105 ? -6.995 0.755 5.227 1.00 81.38 105 TYR A CA 1
ATOM 841 C C . TYR A 1 105 ? -5.486 0.561 5.284 1.00 81.38 105 TYR A C 1
ATOM 843 O O . TYR A 1 105 ? -4.727 1.527 5.319 1.00 81.38 105 TYR A O 1
ATOM 851 N N . SER A 1 106 ? -5.041 -0.694 5.302 1.00 83.12 106 SER A N 1
ATOM 852 C CA . SER A 1 106 ? -3.620 -0.977 5.156 1.00 83.12 106 SER A CA 1
ATOM 853 C C . SER A 1 106 ? -3.190 -0.676 3.720 1.00 83.12 106 SER A C 1
ATOM 855 O O . SER A 1 106 ? -3.899 -0.976 2.760 1.00 83.12 106 SER A O 1
ATOM 857 N N . THR A 1 107 ? -1.995 -0.112 3.561 1.00 85.06 107 THR A N 1
ATOM 858 C CA . THR A 1 107 ? -1.387 0.221 2.259 1.00 85.06 107 THR A CA 1
ATOM 859 C C . THR A 1 107 ? -0.942 -1.016 1.462 1.00 85.06 107 THR A C 1
ATOM 861 O O . THR A 1 107 ? -0.388 -0.899 0.368 1.00 85.06 107 THR A O 1
ATOM 864 N N . GLY A 1 108 ? -1.228 -2.215 1.979 1.00 89.81 108 GLY A N 1
ATOM 865 C CA . GLY A 1 108 ? -0.823 -3.492 1.413 1.00 89.81 108 GLY A CA 1
ATOM 866 C C . GLY A 1 108 ? 0.638 -3.834 1.703 1.00 89.81 108 GLY A C 1
ATOM 867 O O . GLY A 1 108 ? 1.320 -3.193 2.499 1.00 89.81 108 GLY A O 1
ATOM 868 N N . ARG A 1 109 ? 1.123 -4.898 1.058 1.00 91.06 109 ARG A N 1
ATOM 869 C CA . ARG A 1 109 ? 2.520 -5.325 1.181 1.00 91.06 109 ARG A CA 1
ATOM 870 C C . ARG A 1 109 ? 3.442 -4.320 0.469 1.00 91.06 109 ARG A C 1
ATOM 872 O O . ARG A 1 109 ? 3.151 -3.976 -0.682 1.00 91.06 109 ARG A O 1
ATOM 879 N N . PRO A 1 110 ? 4.570 -3.912 1.086 1.00 90.69 110 PRO A N 1
ATOM 880 C CA . PRO A 1 110 ? 5.566 -3.079 0.427 1.00 90.69 110 PRO A CA 1
ATOM 881 C C . PRO A 1 110 ? 6.034 -3.676 -0.900 1.00 90.69 110 PRO A C 1
ATOM 883 O O . PRO A 1 110 ? 6.078 -4.895 -1.098 1.00 90.69 110 PRO A O 1
ATOM 886 N N . ARG A 1 111 ? 6.377 -2.792 -1.832 1.00 92.50 111 ARG A N 1
ATOM 887 C CA . ARG A 1 111 ? 6.881 -3.176 -3.149 1.00 92.50 111 ARG A CA 1
ATOM 888 C C . ARG A 1 111 ? 8.297 -3.734 -3.015 1.00 92.50 111 ARG A C 1
ATOM 890 O O . ARG A 1 111 ? 9.076 -3.241 -2.214 1.00 92.50 111 ARG A O 1
ATOM 897 N N . VAL A 1 112 ? 8.621 -4.720 -3.853 1.00 94.38 112 VAL A N 1
ATOM 898 C CA . VAL A 1 112 ? 9.998 -5.230 -3.984 1.00 94.38 112 VAL A CA 1
ATOM 899 C C . VAL A 1 112 ? 10.916 -4.178 -4.608 1.00 94.38 112 VAL A C 1
ATOM 901 O O . VAL A 1 112 ? 12.082 -4.117 -4.254 1.00 94.38 112 VAL A O 1
ATOM 904 N N . THR A 1 113 ? 10.386 -3.355 -5.520 1.00 94.31 113 THR A N 1
ATOM 905 C CA . THR A 1 113 ? 11.155 -2.290 -6.166 1.00 94.31 113 THR A CA 1
ATOM 906 C C . THR A 1 113 ? 10.988 -0.952 -5.466 1.00 94.31 113 THR A C 1
ATOM 908 O O . THR A 1 113 ? 9.902 -0.622 -4.973 1.00 94.31 113 THR A O 1
ATOM 911 N N . THR A 1 114 ? 12.052 -0.158 -5.482 1.00 95.00 114 THR A N 1
ATOM 912 C CA . THR A 1 114 ? 12.059 1.232 -5.024 1.00 95.00 114 THR A CA 1
ATOM 913 C C . THR A 1 114 ? 11.737 2.201 -6.172 1.00 95.00 114 THR A C 1
ATOM 915 O O . THR A 1 114 ? 11.929 1.872 -7.346 1.00 95.00 114 THR A O 1
ATOM 918 N N . PRO A 1 115 ? 11.296 3.441 -5.881 1.00 94.69 115 PRO A N 1
ATOM 919 C CA . PRO A 1 115 ? 11.058 4.448 -6.920 1.00 94.69 115 PRO A CA 1
ATOM 920 C C . PRO A 1 115 ? 12.298 4.778 -7.769 1.00 94.69 115 PRO A C 1
ATOM 922 O O . PRO A 1 115 ? 12.172 5.149 -8.936 1.00 94.69 115 PRO A O 1
ATOM 925 N N . ASN A 1 116 ? 13.500 4.639 -7.201 1.00 95.75 116 ASN A N 1
ATOM 926 C CA . ASN A 1 116 ? 14.752 4.878 -7.918 1.00 95.75 116 ASN A CA 1
ATOM 927 C C . ASN A 1 116 ? 15.057 3.754 -8.915 1.00 95.75 116 ASN A C 1
ATOM 929 O O . ASN A 1 116 ? 15.457 4.037 -10.044 1.00 95.75 116 ASN A O 1
ATOM 933 N N . GLU A 1 117 ? 14.801 2.503 -8.539 1.00 96.06 117 GLU A N 1
ATOM 934 C CA . GLU A 1 117 ? 14.915 1.349 -9.437 1.00 96.06 117 GLU A CA 1
ATOM 935 C C . GLU A 1 117 ? 13.875 1.405 -10.561 1.00 96.06 117 GLU A C 1
ATOM 937 O O . GLU A 1 117 ? 14.206 1.171 -11.722 1.00 96.06 117 GLU A O 1
ATOM 942 N N . ASP A 1 118 ? 12.633 1.792 -10.250 1.00 95.88 118 ASP A N 1
ATOM 943 C CA . ASP A 1 118 ? 11.585 1.994 -11.257 1.00 95.88 118 ASP A CA 1
ATOM 944 C C . ASP A 1 118 ? 12.007 3.078 -12.276 1.00 95.88 118 ASP A C 1
ATOM 946 O O . ASP A 1 118 ? 11.801 2.928 -13.486 1.00 95.88 118 ASP A O 1
ATOM 950 N N . ARG A 1 119 ? 12.673 4.147 -11.811 1.00 95.69 119 ARG A N 1
ATOM 951 C CA . ARG A 1 119 ? 13.247 5.189 -12.678 1.00 95.69 119 ARG A CA 1
ATOM 952 C C . ARG A 1 119 ? 14.405 4.657 -13.522 1.00 95.69 119 ARG A C 1
ATOM 954 O O . ARG A 1 119 ? 14.455 4.949 -14.717 1.00 95.69 119 ARG A O 1
ATOM 961 N N . TYR A 1 120 ? 15.303 3.866 -12.934 1.00 95.50 120 TYR A N 1
ATOM 962 C CA . TYR A 1 120 ? 16.393 3.211 -13.660 1.00 95.50 120 TYR A CA 1
ATOM 963 C C . TYR A 1 120 ? 15.850 2.326 -14.787 1.00 95.50 120 TYR A C 1
ATOM 965 O O . TYR A 1 120 ? 16.263 2.476 -15.937 1.00 95.50 120 TYR A O 1
ATOM 973 N N . LEU A 1 121 ? 14.854 1.483 -14.498 1.00 95.12 121 LEU A N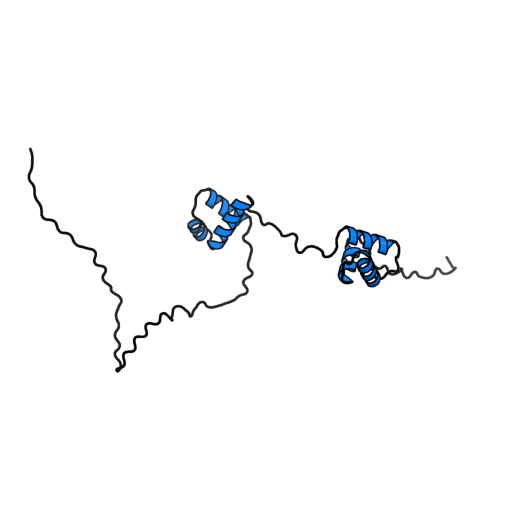 1
ATOM 974 C CA . LEU A 1 121 ? 14.198 0.633 -15.494 1.00 95.12 121 LEU A CA 1
ATOM 975 C C . LEU A 1 121 ? 13.616 1.453 -16.651 1.00 95.12 121 LEU A C 1
ATOM 977 O O . LEU A 1 121 ? 13.815 1.104 -17.815 1.00 95.12 121 LEU A O 1
ATOM 981 N N . ALA A 1 122 ? 12.937 2.562 -16.352 1.00 94.88 122 ALA A N 1
ATOM 982 C CA . ALA A 1 122 ? 12.346 3.425 -17.371 1.00 94.88 122 ALA A CA 1
ATOM 983 C C . ALA A 1 122 ? 13.400 4.086 -18.271 1.00 94.88 122 ALA A C 1
ATOM 985 O O . ALA A 1 122 ? 13.234 4.132 -19.492 1.00 94.88 122 ALA A O 1
ATOM 986 N N . VAL A 1 123 ? 14.487 4.593 -17.685 1.00 95.44 123 VAL A N 1
ATOM 987 C CA . VAL A 1 123 ? 15.582 5.226 -18.431 1.00 95.44 123 VAL A CA 1
ATOM 988 C C . VAL A 1 123 ? 16.291 4.201 -19.311 1.00 95.44 123 VAL A C 1
ATOM 990 O O . VAL A 1 123 ? 16.483 4.446 -20.502 1.00 95.44 123 VAL A O 1
ATOM 993 N N . THR A 1 124 ? 16.624 3.035 -18.763 1.00 94.44 124 THR A N 1
ATOM 994 C CA . THR A 1 124 ? 17.328 1.975 -19.491 1.00 94.44 124 THR A CA 1
ATOM 995 C C . THR A 1 124 ? 16.481 1.418 -20.636 1.00 94.44 124 THR A C 1
ATOM 997 O O . THR A 1 124 ? 16.990 1.258 -21.746 1.00 94.44 124 THR A O 1
ATOM 1000 N N . ALA A 1 125 ? 15.175 1.224 -20.425 1.00 93.25 125 ALA A N 1
ATOM 1001 C CA . ALA A 1 125 ? 14.247 0.805 -21.477 1.00 93.25 125 ALA A CA 1
ATOM 1002 C C . ALA A 1 125 ? 14.105 1.852 -22.598 1.00 93.25 125 ALA A C 1
ATOM 1004 O O . ALA A 1 125 ? 14.023 1.499 -23.774 1.00 93.25 125 ALA A O 1
ATOM 1005 N N . LYS A 1 126 ? 14.101 3.150 -22.258 1.00 92.38 126 LYS A N 1
ATOM 1006 C CA . LYS A 1 126 ? 14.026 4.238 -23.249 1.00 92.38 126 LYS A CA 1
ATOM 1007 C C . LYS A 1 126 ? 15.311 4.382 -24.065 1.00 92.38 126 LYS A C 1
ATOM 1009 O O . LYS A 1 126 ? 15.220 4.630 -25.266 1.00 92.38 126 LYS A O 1
ATOM 1014 N N . ARG A 1 127 ? 16.477 4.221 -23.428 1.00 93.38 127 ARG A N 1
ATOM 1015 C CA . ARG A 1 127 ? 17.792 4.251 -24.092 1.00 93.38 127 ARG A CA 1
ATOM 1016 C C . ARG A 1 127 ? 17.949 3.075 -25.053 1.00 93.38 127 ARG A C 1
ATOM 1018 O O . ARG A 1 127 ? 18.303 3.273 -26.208 1.00 93.38 127 ARG A O 1
ATOM 1025 N N . ASN A 1 128 ? 17.605 1.871 -24.601 1.00 89.44 128 ASN A N 1
ATOM 1026 C CA . ASN A 1 128 ? 17.788 0.637 -25.357 1.00 89.44 128 ASN A CA 1
ATOM 1027 C C . ASN A 1 128 ? 16.437 -0.007 -25.688 1.00 89.44 128 ASN A C 1
ATOM 1029 O O . ASN A 1 128 ? 16.034 -0.993 -25.073 1.00 89.44 128 ASN A O 1
ATOM 1033 N N . ARG A 1 129 ? 15.743 0.528 -26.704 1.00 87.81 129 ARG A N 1
ATOM 1034 C CA . ARG A 1 129 ? 14.371 0.111 -27.075 1.00 87.81 129 ARG A CA 1
ATOM 1035 C C . ARG A 1 129 ? 14.222 -1.365 -27.475 1.00 87.81 129 ARG A C 1
ATOM 1037 O O . ARG A 1 129 ? 13.099 -1.853 -27.548 1.00 87.81 129 ARG A O 1
ATOM 1044 N N . ARG A 1 130 ? 15.326 -2.060 -27.769 1.00 87.94 130 ARG A N 1
ATOM 1045 C CA . ARG A 1 130 ? 15.346 -3.490 -28.123 1.00 87.94 130 ARG A CA 1
ATOM 1046 C C . ARG A 1 130 ? 15.539 -4.420 -26.921 1.00 87.94 130 ARG A C 1
ATOM 1048 O O . ARG A 1 130 ? 15.377 -5.624 -27.089 1.00 87.94 130 ARG A O 1
ATOM 1055 N N . ASN A 1 131 ? 15.870 -3.896 -25.737 1.00 90.44 131 ASN A N 1
ATOM 1056 C CA . ASN A 1 131 ? 16.088 -4.735 -24.560 1.00 90.44 131 ASN A CA 1
ATOM 1057 C C . ASN A 1 131 ? 14.804 -5.466 -24.183 1.00 90.44 131 ASN A C 1
ATOM 1059 O O . ASN A 1 131 ? 13.729 -4.866 -24.081 1.00 90.44 131 ASN A O 1
ATOM 1063 N N . THR A 1 132 ? 14.925 -6.765 -23.924 1.00 91.38 132 THR A N 1
ATOM 1064 C CA . THR A 1 132 ? 13.799 -7.525 -23.401 1.00 91.38 132 THR A CA 1
ATOM 1065 C C . THR A 1 132 ? 13.624 -7.250 -21.911 1.00 91.38 132 THR A C 1
ATOM 1067 O O . THR A 1 132 ? 14.536 -6.820 -21.204 1.00 91.38 132 THR A O 1
ATOM 1070 N N . VAL A 1 133 ? 12.435 -7.556 -21.396 1.00 94.06 133 VAL A N 1
ATOM 1071 C CA . VAL A 1 133 ? 12.133 -7.442 -19.962 1.00 94.06 133 VAL A CA 1
ATOM 1072 C C . VAL A 1 133 ? 13.073 -8.312 -19.113 1.00 94.06 133 VAL A C 1
ATOM 1074 O O . VAL A 1 133 ? 13.427 -7.932 -18.000 1.00 94.06 133 VAL A O 1
ATOM 1077 N N . SER A 1 134 ? 13.508 -9.461 -19.642 1.00 94.31 134 SER A N 1
ATOM 1078 C CA . SER A 1 134 ? 14.473 -10.335 -18.967 1.00 94.31 134 SER A CA 1
ATOM 1079 C C . SER A 1 134 ? 15.863 -9.698 -18.890 1.00 94.31 134 SER A C 1
ATOM 1081 O O . SER A 1 134 ? 16.516 -9.789 -17.853 1.00 94.31 134 SER A O 1
ATOM 1083 N N . ASP A 1 135 ? 16.294 -9.006 -19.947 1.00 94.31 135 ASP A N 1
ATOM 1084 C CA . ASP A 1 135 ? 17.584 -8.306 -19.953 1.00 94.31 135 ASP A CA 1
ATOM 1085 C C . ASP A 1 135 ? 17.580 -7.134 -18.974 1.00 94.31 135 ASP A C 1
ATOM 1087 O O . ASP A 1 135 ? 18.536 -6.958 -18.225 1.00 94.31 135 ASP A O 1
ATOM 1091 N N . LEU A 1 136 ? 16.475 -6.384 -18.912 1.00 94.75 136 LEU A N 1
ATOM 1092 C CA . LEU A 1 136 ? 16.292 -5.304 -17.937 1.00 94.75 136 LEU A CA 1
ATOM 1093 C C . LEU A 1 136 ? 16.294 -5.820 -16.496 1.00 94.75 136 LEU A C 1
ATOM 1095 O O . LEU A 1 136 ? 16.870 -5.183 -15.621 1.00 94.75 136 LEU A O 1
ATOM 1099 N N . SER A 1 137 ? 15.687 -6.983 -16.254 1.00 96.19 137 SER A N 1
ATOM 1100 C CA . SER A 1 137 ? 15.735 -7.642 -14.949 1.00 96.19 137 SER A CA 1
ATOM 1101 C C . SER A 1 137 ? 17.169 -7.982 -14.551 1.00 96.19 137 SER A C 1
ATOM 1103 O O . SER A 1 137 ? 17.580 -7.669 -13.440 1.00 96.19 137 SER A O 1
ATOM 1105 N N . ARG A 1 138 ? 17.943 -8.584 -15.465 1.00 95.75 138 ARG A N 1
ATOM 1106 C CA . ARG A 1 138 ? 19.347 -8.936 -15.221 1.00 95.75 138 ARG A CA 1
ATOM 1107 C C . ARG A 1 138 ? 20.194 -7.688 -14.965 1.00 95.75 138 ARG A C 1
ATOM 1109 O O . ARG A 1 138 ? 20.948 -7.662 -14.004 1.00 95.75 138 ARG A O 1
ATOM 1116 N N . GLN A 1 139 ? 20.019 -6.643 -15.776 1.00 95.06 139 GLN A N 1
ATOM 1117 C CA . GLN A 1 139 ? 20.721 -5.364 -15.622 1.00 95.06 139 GLN A CA 1
ATOM 1118 C C . GLN A 1 139 ? 20.406 -4.690 -14.283 1.00 95.06 139 GLN A C 1
ATOM 1120 O O . GLN A 1 139 ? 21.323 -4.216 -13.620 1.00 95.06 139 GLN A O 1
ATOM 1125 N N . LEU A 1 140 ? 19.137 -4.686 -13.857 1.00 95.31 140 LEU A N 1
ATOM 1126 C CA . LEU A 1 140 ? 18.748 -4.148 -12.553 1.00 95.31 140 LEU A CA 1
ATOM 1127 C C . LEU A 1 140 ? 19.393 -4.935 -11.408 1.00 95.31 140 LEU A C 1
ATOM 1129 O O . LEU A 1 140 ? 19.943 -4.334 -10.490 1.00 95.31 140 LEU A O 1
ATOM 1133 N N . SER A 1 141 ? 19.373 -6.267 -11.477 1.00 96.06 141 SER A N 1
ATOM 1134 C CA . SER A 1 141 ? 20.017 -7.105 -10.462 1.00 96.06 141 SER A CA 1
ATOM 1135 C C . SER A 1 141 ? 21.528 -6.886 -10.412 1.00 96.06 141 SER A C 1
ATOM 1137 O O . SER A 1 141 ? 22.084 -6.813 -9.324 1.00 96.06 141 SER A O 1
ATOM 1139 N N . SER A 1 142 ? 22.192 -6.692 -11.554 1.00 94.88 142 SER A N 1
ATOM 1140 C CA . SER A 1 142 ? 23.616 -6.337 -11.589 1.00 94.88 142 SER A CA 1
ATOM 1141 C C . SER A 1 142 ? 23.906 -4.934 -11.043 1.00 94.88 142 SER A C 1
ATOM 1143 O O . SER A 1 142 ? 24.959 -4.727 -10.454 1.00 94.88 142 SER A O 1
ATOM 1145 N N . ALA A 1 143 ? 23.001 -3.970 -11.233 1.00 93.31 143 ALA A N 1
ATOM 1146 C CA . ALA A 1 143 ? 23.211 -2.581 -10.823 1.00 93.31 143 ALA A CA 1
ATOM 1147 C C . ALA A 1 143 ? 22.867 -2.312 -9.349 1.00 93.31 143 ALA A C 1
ATOM 1149 O O . ALA A 1 143 ? 23.484 -1.455 -8.723 1.00 93.31 143 ALA A O 1
ATOM 1150 N N . THR A 1 144 ? 21.854 -2.990 -8.806 1.00 92.31 144 THR A N 1
ATOM 1151 C CA . THR A 1 144 ? 21.292 -2.683 -7.477 1.00 92.31 144 THR A CA 1
ATOM 1152 C C . THR A 1 144 ? 21.256 -3.899 -6.548 1.00 92.31 144 THR A C 1
ATOM 1154 O O . THR A 1 144 ? 20.976 -3.758 -5.364 1.00 92.31 144 THR A O 1
ATOM 1157 N N . GLY A 1 145 ? 21.533 -5.108 -7.047 1.00 92.56 145 GLY A N 1
ATOM 1158 C CA . GLY A 1 145 ? 21.436 -6.351 -6.269 1.00 92.56 145 GLY A CA 1
ATOM 1159 C C . GLY A 1 145 ? 20.002 -6.858 -6.080 1.00 92.56 145 GLY A C 1
ATOM 1160 O O . GLY A 1 145 ? 19.788 -7.996 -5.661 1.00 92.56 145 GLY A O 1
ATOM 1161 N N . THR A 1 146 ? 18.997 -6.057 -6.438 1.00 92.50 146 THR A N 1
ATOM 1162 C CA . THR A 1 146 ? 17.589 -6.427 -6.303 1.00 92.50 146 THR A CA 1
ATOM 1163 C C . THR A 1 146 ? 17.198 -7.445 -7.369 1.00 92.50 146 THR A C 1
ATOM 1165 O O . THR A 1 146 ? 17.217 -7.176 -8.575 1.00 92.50 146 THR A O 1
ATOM 1168 N N . THR A 1 147 ? 16.812 -8.640 -6.924 1.00 93.62 147 THR A N 1
ATOM 1169 C CA . THR A 1 147 ? 16.296 -9.688 -7.811 1.00 93.62 147 THR A CA 1
ATOM 1170 C C . THR A 1 147 ? 14.792 -9.525 -7.970 1.00 93.62 147 THR A C 1
ATOM 1172 O O . THR A 1 147 ? 14.025 -9.647 -7.016 1.00 93.62 147 THR A O 1
ATOM 1175 N N . VAL A 1 148 ? 14.356 -9.252 -9.197 1.00 95.25 148 VAL A N 1
ATOM 1176 C CA . VAL A 1 148 ? 12.942 -9.085 -9.545 1.00 95.25 148 VAL A CA 1
ATOM 1177 C C . VAL A 1 148 ? 12.541 -10.088 -10.613 1.00 95.25 148 VAL A C 1
ATOM 1179 O O . VAL A 1 148 ? 13.350 -10.501 -11.435 1.00 95.25 148 VAL A O 1
ATOM 1182 N N . SER A 1 149 ? 11.273 -10.494 -10.622 1.00 95.69 149 SER A N 1
ATOM 1183 C CA . SER A 1 149 ? 10.766 -11.330 -11.706 1.00 95.69 149 SER A CA 1
ATOM 1184 C C . SER A 1 149 ? 10.533 -10.498 -12.968 1.00 95.69 149 SER A C 1
ATOM 1186 O O . SER A 1 149 ? 10.199 -9.308 -12.904 1.00 95.69 149 SER A O 1
ATOM 1188 N N . ARG A 1 150 ? 10.592 -11.159 -14.130 1.00 95.19 150 ARG A N 1
ATOM 1189 C CA . ARG A 1 150 ? 10.202 -10.568 -15.420 1.00 95.19 150 ARG A CA 1
ATOM 1190 C C . ARG A 1 150 ? 8.823 -9.901 -15.339 1.00 95.19 150 ARG A C 1
ATOM 1192 O O . ARG A 1 150 ? 8.638 -8.799 -15.846 1.00 95.19 150 ARG A O 1
ATOM 1199 N N . GLN A 1 151 ? 7.864 -10.539 -14.666 1.00 95.50 151 GLN A N 1
ATOM 1200 C CA . GLN A 1 151 ? 6.508 -10.008 -14.540 1.00 95.50 151 GLN A CA 1
ATOM 1201 C C . GLN A 1 151 ? 6.459 -8.718 -13.715 1.00 95.50 151 GLN A C 1
ATOM 1203 O O . GLN A 1 151 ? 5.716 -7.800 -14.058 1.00 95.50 151 GLN A O 1
ATOM 1208 N N . THR A 1 152 ? 7.267 -8.608 -12.657 1.00 95.69 152 THR A N 1
ATOM 1209 C CA . THR A 1 152 ? 7.376 -7.371 -11.874 1.00 95.69 152 THR A CA 1
ATOM 1210 C C . THR A 1 152 ? 7.892 -6.230 -12.743 1.00 95.69 152 THR A C 1
ATOM 1212 O O . THR A 1 152 ? 7.252 -5.182 -12.789 1.00 95.69 152 THR A O 1
ATOM 1215 N N . VAL A 1 153 ? 8.972 -6.447 -13.503 1.00 95.56 153 VAL A N 1
ATOM 1216 C CA . VAL A 1 153 ? 9.522 -5.436 -14.426 1.00 95.56 153 VAL A CA 1
ATOM 1217 C C . VAL A 1 153 ? 8.491 -5.037 -15.483 1.00 95.56 153 VAL A C 1
ATOM 1219 O O . VAL A 1 153 ? 8.287 -3.848 -15.717 1.00 95.56 153 VAL A O 1
ATOM 1222 N N . TYR A 1 154 ? 7.774 -6.003 -16.066 1.00 94.88 154 TYR A N 1
ATOM 1223 C CA . TYR A 1 154 ? 6.708 -5.723 -17.032 1.00 94.88 154 TYR A CA 1
ATOM 1224 C C . TYR A 1 154 ? 5.619 -4.816 -16.442 1.00 94.88 154 TYR A C 1
ATOM 1226 O O . TYR A 1 154 ? 5.246 -3.815 -17.051 1.00 94.88 154 TYR A O 1
ATOM 1234 N N . ARG A 1 155 ? 5.156 -5.105 -15.217 1.00 95.62 155 ARG A N 1
ATOM 1235 C CA . ARG A 1 155 ? 4.170 -4.264 -14.516 1.00 95.62 155 ARG A CA 1
ATOM 1236 C C . ARG A 1 155 ? 4.705 -2.858 -14.238 1.00 95.62 155 ARG A C 1
ATOM 1238 O O . ARG A 1 155 ? 3.944 -1.902 -14.348 1.00 95.62 155 ARG A O 1
ATOM 1245 N N . ARG A 1 156 ? 5.993 -2.709 -13.902 1.00 95.38 156 ARG A N 1
ATOM 1246 C CA . ARG A 1 156 ? 6.620 -1.391 -13.683 1.00 95.38 156 ARG A CA 1
ATOM 1247 C C . ARG A 1 156 ? 6.692 -0.562 -14.952 1.00 95.38 156 ARG A C 1
ATOM 1249 O O . ARG A 1 156 ? 6.293 0.596 -14.933 1.00 95.38 156 ARG A O 1
ATOM 1256 N N . LEU A 1 157 ? 7.118 -1.163 -16.057 1.00 94.62 157 LEU A N 1
ATOM 1257 C CA . LEU A 1 157 ? 7.134 -0.489 -17.353 1.00 94.62 157 LEU A CA 1
ATOM 1258 C C . LEU A 1 157 ? 5.714 -0.113 -17.803 1.00 94.62 157 LEU A C 1
ATOM 1260 O O . LEU A 1 157 ? 5.498 1.015 -18.245 1.00 94.62 157 LEU A O 1
ATOM 1264 N N . GLY A 1 158 ? 4.735 -0.998 -17.587 1.00 94.69 158 GLY A N 1
ATOM 1265 C CA . GLY A 1 158 ? 3.322 -0.736 -17.872 1.00 94.69 158 GLY A CA 1
ATOM 1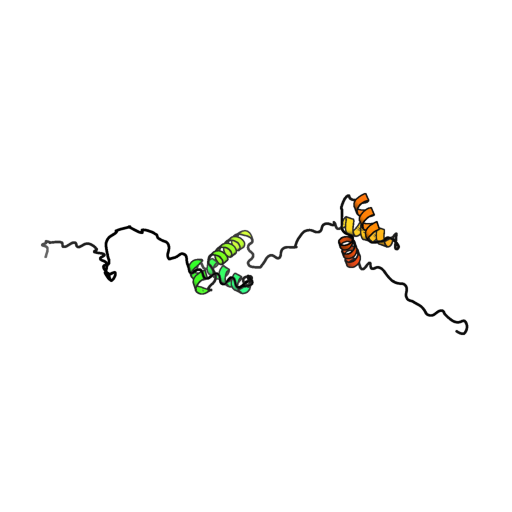266 C C . GLY A 1 158 ? 2.739 0.429 -17.065 1.00 94.69 158 GLY A C 1
ATOM 1267 O O . GLY A 1 158 ? 2.031 1.259 -17.630 1.00 94.69 158 GLY A O 1
ATOM 1268 N N . HIS A 1 159 ? 3.103 0.568 -15.783 1.00 93.31 159 HIS A N 1
ATOM 1269 C CA . HIS A 1 159 ? 2.731 1.733 -14.962 1.00 93.31 159 HIS A CA 1
ATOM 1270 C C . HIS A 1 159 ? 3.229 3.070 -15.538 1.00 93.31 159 HIS A C 1
ATOM 1272 O O . HIS A 1 159 ? 2.633 4.106 -15.265 1.00 93.31 159 HIS A O 1
ATOM 1278 N N . ILE A 1 160 ? 4.303 3.047 -16.331 1.00 92.69 160 ILE A N 1
ATOM 1279 C CA . ILE A 1 160 ? 4.915 4.220 -16.976 1.00 92.69 160 ILE A CA 1
ATOM 1280 C C . ILE A 1 160 ? 4.447 4.343 -18.444 1.00 92.69 160 ILE A C 1
ATOM 1282 O O . ILE A 1 160 ? 4.861 5.241 -19.174 1.00 92.69 160 ILE A O 1
ATOM 1286 N N . GLY A 1 161 ? 3.571 3.445 -18.905 1.00 92.69 161 GLY A N 1
ATOM 1287 C CA . GLY A 1 161 ? 3.054 3.430 -20.275 1.00 92.69 161 GLY A CA 1
ATOM 1288 C C . GLY A 1 161 ? 4.025 2.862 -21.315 1.00 92.69 161 GLY A C 1
ATOM 1289 O O . GLY A 1 161 ? 3.809 3.029 -22.517 1.00 92.69 161 GLY A O 1
ATOM 1290 N N . LEU A 1 162 ? 5.099 2.193 -20.885 1.00 90.75 162 LEU A N 1
ATOM 1291 C CA . LEU A 1 162 ? 6.053 1.542 -21.778 1.00 90.75 162 LEU A CA 1
ATOM 1292 C C . LEU A 1 162 ? 5.601 0.112 -22.074 1.00 90.75 162 LEU A C 1
ATOM 1294 O O . LEU A 1 162 ? 5.647 -0.768 -21.217 1.00 90.75 162 LEU A O 1
ATOM 1298 N N . TYR A 1 163 ? 5.209 -0.111 -23.324 1.00 88.25 163 TYR A N 1
ATOM 1299 C CA . TYR A 1 163 ? 4.785 -1.406 -23.845 1.00 88.25 163 TYR A CA 1
ATOM 1300 C C . TYR A 1 163 ? 5.619 -1.779 -25.064 1.00 88.25 163 TYR A C 1
ATOM 1302 O O . TYR A 1 163 ? 6.073 -0.907 -25.810 1.00 88.25 163 TYR A O 1
ATOM 1310 N N . ALA A 1 164 ? 5.770 -3.081 -25.303 1.00 77.56 164 ALA A N 1
ATOM 1311 C CA . ALA A 1 164 ? 6.272 -3.554 -26.583 1.00 77.56 164 ALA A CA 1
ATOM 1312 C C . ALA A 1 164 ? 5.317 -3.089 -27.696 1.00 77.56 164 ALA A C 1
ATOM 1314 O O . ALA A 1 164 ? 4.105 -3.291 -27.611 1.00 77.56 164 ALA A O 1
ATOM 1315 N N . ARG A 1 165 ? 5.855 -2.438 -28.731 1.00 74.44 165 ARG A N 1
ATOM 1316 C CA . ARG A 1 165 ? 5.086 -1.989 -29.898 1.00 74.44 165 ARG A CA 1
ATOM 1317 C C . ARG A 1 165 ? 5.413 -2.886 -31.084 1.00 74.44 165 ARG A C 1
ATOM 1319 O O . ARG A 1 165 ? 6.578 -3.186 -31.332 1.00 74.44 165 ARG A O 1
ATOM 1326 N N . ARG A 1 166 ? 4.382 -3.288 -31.825 1.00 73.50 166 ARG A N 1
ATOM 1327 C CA . ARG A 1 166 ? 4.524 -3.941 -33.128 1.00 73.50 166 ARG A CA 1
ATOM 1328 C C . ARG A 1 166 ? 4.444 -2.855 -34.207 1.00 73.50 166 ARG A C 1
ATOM 1330 O O . ARG A 1 166 ? 3.530 -2.034 -34.116 1.00 73.50 166 ARG A O 1
ATOM 1337 N N . PRO A 1 167 ? 5.366 -2.805 -35.185 1.00 71.75 167 PRO A N 1
ATOM 1338 C CA . PRO A 1 167 ? 5.236 -1.870 -36.295 1.00 71.75 167 PRO A CA 1
ATOM 1339 C C . PRO A 1 167 ? 3.925 -2.137 -37.037 1.00 71.75 167 PRO A C 1
ATOM 1341 O O . PRO A 1 167 ? 3.519 -3.293 -37.202 1.00 71.75 167 PRO A O 1
ATOM 1344 N N . VAL A 1 168 ? 3.262 -1.062 -37.458 1.00 78.62 168 VAL A N 1
ATOM 1345 C CA . VAL A 1 168 ? 2.075 -1.157 -38.309 1.00 78.62 168 VAL A CA 1
ATOM 1346 C C . VAL A 1 168 ? 2.504 -1.795 -39.628 1.00 78.62 168 VAL A C 1
ATOM 1348 O O . VAL A 1 168 ? 3.520 -1.416 -40.207 1.00 78.62 168 VAL A O 1
ATOM 1351 N N . ARG A 1 169 ? 1.754 -2.800 -40.085 1.00 81.81 169 ARG A N 1
ATOM 1352 C CA . ARG A 1 169 ? 1.924 -3.338 -41.435 1.00 81.81 169 ARG A CA 1
ATOM 1353 C C . ARG A 1 169 ? 1.326 -2.324 -42.404 1.00 81.81 169 ARG A C 1
ATOM 1355 O O . ARG A 1 169 ? 0.109 -2.267 -42.538 1.00 81.81 169 ARG A O 1
ATOM 1362 N N . CYS A 1 170 ? 2.168 -1.504 -43.017 1.00 77.19 170 CYS A N 1
ATOM 1363 C CA . CYS A 1 170 ? 1.739 -0.603 -44.080 1.00 77.19 170 CYS A CA 1
ATOM 1364 C C . CYS A 1 170 ? 1.690 -1.368 -45.410 1.00 77.19 170 CYS A C 1
ATOM 1366 O O . CYS A 1 170 ? 2.556 -2.207 -45.667 1.00 77.19 170 CYS A O 1
ATOM 1368 N N . VAL A 1 171 ? 0.688 -1.079 -46.245 1.00 82.06 171 VAL A N 1
ATOM 1369 C CA . VAL A 1 171 ? 0.683 -1.515 -47.650 1.00 82.06 171 VAL A CA 1
ATOM 1370 C C . VAL A 1 171 ? 1.827 -0.775 -48.359 1.00 82.06 171 VAL A C 1
ATOM 1372 O O . VAL A 1 171 ? 1.954 0.435 -48.149 1.00 82.06 171 VAL A O 1
ATOM 1375 N N . PRO A 1 172 ? 2.690 -1.455 -49.136 1.00 79.44 172 PRO A N 1
ATOM 1376 C CA . PRO A 1 172 ? 3.728 -0.782 -49.909 1.00 79.44 172 PRO A CA 1
ATOM 1377 C C . PRO A 1 172 ? 3.090 0.245 -50.847 1.00 79.44 172 PRO A C 1
ATOM 1379 O O . PRO A 1 172 ? 2.132 -0.079 -51.546 1.00 79.44 172 PRO A O 1
ATOM 1382 N N . LEU A 1 173 ? 3.611 1.471 -50.860 1.00 79.50 173 LEU A N 1
ATOM 1383 C CA . LEU A 1 173 ? 3.180 2.481 -51.825 1.00 79.50 173 LEU A CA 1
ATOM 1384 C C . LEU A 1 173 ? 3.580 2.004 -53.228 1.00 79.50 173 LEU A C 1
ATOM 1386 O O . LEU A 1 173 ? 4.759 1.757 -53.484 1.00 79.50 173 LEU A O 1
ATOM 1390 N N . THR A 1 174 ? 2.601 1.822 -54.115 1.00 81.69 174 THR A N 1
ATOM 1391 C CA . THR A 1 174 ? 2.844 1.542 -55.535 1.00 81.69 174 THR A CA 1
ATOM 1392 C C . THR A 1 174 ? 3.085 2.852 -56.276 1.00 81.69 174 THR A C 1
ATOM 1394 O O . THR A 1 174 ? 2.486 3.869 -55.946 1.00 81.69 174 THR A O 1
ATOM 1397 N N . ALA A 1 175 ? 3.936 2.824 -57.303 1.00 78.81 175 ALA A N 1
ATOM 1398 C CA . ALA A 1 175 ? 4.410 3.997 -58.052 1.00 78.81 175 ALA A CA 1
ATOM 1399 C C . ALA A 1 175 ? 3.327 4.791 -58.825 1.00 78.81 175 ALA A C 1
ATOM 1401 O O . ALA A 1 175 ? 3.650 5.703 -59.577 1.00 78.81 175 ALA A O 1
ATOM 1402 N N . THR A 1 176 ? 2.053 4.426 -58.683 1.00 76.44 176 THR A N 1
ATOM 1403 C CA . THR A 1 176 ? 0.897 5.037 -59.355 1.00 76.44 176 THR A CA 1
ATOM 1404 C C . THR A 1 176 ? 0.212 6.134 -58.528 1.00 76.44 176 THR A C 1
ATOM 1406 O O . THR A 1 176 ? -0.859 6.594 -58.921 1.00 76.44 176 THR A O 1
ATOM 1409 N N . HIS A 1 177 ? 0.800 6.541 -57.400 1.00 59.34 177 HIS A N 1
ATOM 1410 C CA . HIS A 1 177 ? 0.380 7.679 -56.581 1.00 59.34 177 HIS A CA 1
ATOM 1411 C C . HIS A 1 177 ? 1.582 8.544 -56.214 1.00 59.34 177 HIS A C 1
ATOM 1413 O O . HIS A 1 177 ? 2.592 7.964 -55.753 1.00 59.34 177 HIS A O 1
#

Foldseek 3Di:
DDDDDDDDDDDDDDDDDDDPPDDDDDDDDDDDPPPDPPPVPPPPPPPPPVPPDDDDDLVLLVVLQVCVVVVDDLVVNCVVVVNDSVVSVVQNVVCVVPVDSDDDDDPDDDDLDDPVLLVVLQVVCVVPVPDQLVNSQVVSCVVPVRHDDSVSSVVSCVVVVHDDDDDDPDDDDDPPD